Protein AF-A0A699XFN2-F1 (afdb_monomer_lite)

Foldseek 3Di:
DEDDVVVLVVVCVVQVHDDDDSQVSQPDPSSQVSVLVVQQVVCVVVPQDDPSRDPGDHYDNDDDDVVVVVVVVVVVPPPDDD

Radius of gyration: 15.41 Å; chains: 1; bounding box: 31×30×44 Å

Sequence (82 aa):
IVPAEPALKKLAAETGVKGDHLEELVHNKQINSAVLKQLQSAGQKGGLAGFEMIEGVVLADEEWTPQNVSLIRSVHVEGTVS

Organism: Tanacetum cinerariifolium (NCBI:txid118510)

Secondary structure (DSSP, 8-state):
----HHHHHHHHHHHT---SSHHHHHT-HHHHHHHHHHHHHHHHHTT--GGGS-------SS---HHHHHHHHHTTTSSS--

Structure (mmCIF, N/CA/C/O backbone):
data_AF-A0A699XFN2-F1
#
_entry.id   AF-A0A699XFN2-F1
#
loop_
_atom_site.group_PDB
_atom_site.id
_atom_site.type_symbol
_atom_site.label_atom_id
_atom_site.label_alt_id
_atom_site.label_comp_id
_atom_site.label_asym_id
_atom_site.label_entity_id
_atom_site.label_seq_id
_atom_site.pdbx_PDB_ins_code
_atom_site.Cartn_x
_atom_site.Cartn_y
_atom_site.Cartn_z
_atom_site.occupancy
_atom_site.B_iso_or_equiv
_atom_site.auth_seq_id
_atom_site.auth_comp_id
_atom_site.auth_asym_id
_atom_site.auth_atom_id
_atom_site.pdbx_PDB_model_num
ATOM 1 N N . ILE A 1 1 ? 3.130 0.939 -5.622 1.00 85.88 1 ILE A N 1
ATOM 2 C CA . ILE A 1 1 ? 4.002 1.655 -4.655 1.00 85.88 1 ILE A CA 1
ATOM 3 C C . ILE A 1 1 ? 5.248 0.825 -4.404 1.00 85.88 1 ILE A C 1
ATOM 5 O O . ILE A 1 1 ? 5.122 -0.393 -4.386 1.00 85.88 1 ILE A O 1
ATOM 9 N N . VAL A 1 2 ? 6.405 1.455 -4.198 1.00 91.25 2 VAL A N 1
ATOM 10 C CA . VAL A 1 2 ? 7.612 0.749 -3.741 1.00 91.25 2 VAL A CA 1
ATOM 11 C C . VAL A 1 2 ? 7.652 0.810 -2.221 1.00 91.25 2 VAL A C 1
ATOM 13 O O . VAL A 1 2 ? 7.738 1.910 -1.669 1.00 91.25 2 VAL A O 1
ATOM 16 N N . PRO A 1 3 ? 7.500 -0.319 -1.515 1.00 89.94 3 PRO A N 1
ATOM 17 C CA . PRO A 1 3 ? 7.570 -0.318 -0.066 1.00 89.94 3 PRO A CA 1
ATOM 18 C C . PRO A 1 3 ? 9.027 -0.254 0.403 1.00 89.94 3 PRO A C 1
ATOM 20 O O . PRO A 1 3 ? 9.926 -0.813 -0.218 1.00 89.94 3 PRO A O 1
ATOM 23 N N . ALA A 1 4 ? 9.259 0.374 1.558 1.00 91.81 4 ALA A N 1
ATOM 24 C CA . ALA A 1 4 ? 10.549 0.276 2.228 1.00 91.81 4 ALA A CA 1
ATOM 25 C C . ALA A 1 4 ? 10.793 -1.181 2.655 1.00 91.81 4 ALA A C 1
ATOM 27 O O . ALA A 1 4 ? 10.060 -1.720 3.492 1.00 91.81 4 ALA A O 1
ATOM 28 N N . GLU A 1 5 ? 11.834 -1.805 2.106 1.00 90.50 5 GLU A N 1
ATOM 29 C CA . GLU A 1 5 ? 12.138 -3.226 2.311 1.00 90.50 5 GLU A CA 1
ATOM 30 C C . GLU A 1 5 ? 12.184 -3.652 3.795 1.00 90.50 5 GLU A C 1
ATOM 32 O O . GLU A 1 5 ? 11.560 -4.663 4.131 1.00 90.50 5 GLU A O 1
ATOM 37 N N . PRO A 1 6 ? 12.799 -2.892 4.731 1.00 92.06 6 PRO A N 1
ATOM 38 C CA . PRO A 1 6 ? 12.819 -3.287 6.141 1.00 92.06 6 PRO A CA 1
ATOM 39 C C . PRO A 1 6 ? 11.422 -3.361 6.771 1.00 92.06 6 PRO A C 1
ATOM 41 O O . PRO A 1 6 ? 11.140 -4.250 7.575 1.00 92.06 6 PRO A O 1
ATOM 44 N N . ALA A 1 7 ? 10.531 -2.437 6.400 1.00 92.06 7 ALA A N 1
ATOM 45 C CA . ALA A 1 7 ? 9.162 -2.417 6.903 1.00 92.06 7 ALA A CA 1
ATOM 46 C C . ALA A 1 7 ? 8.349 -3.587 6.333 1.00 92.06 7 ALA A C 1
ATOM 48 O O . ALA A 1 7 ? 7.581 -4.216 7.064 1.00 92.06 7 ALA A O 1
ATOM 49 N N . LEU A 1 8 ? 8.562 -3.917 5.055 1.00 93.31 8 LEU A N 1
ATOM 50 C CA . LEU A 1 8 ? 7.882 -5.034 4.407 1.00 93.31 8 LEU A CA 1
ATOM 51 C C . LEU A 1 8 ? 8.306 -6.382 5.002 1.00 93.31 8 LEU A C 1
ATOM 53 O O . LEU A 1 8 ? 7.449 -7.210 5.304 1.00 93.31 8 LEU A O 1
ATOM 57 N N . LYS A 1 9 ? 9.607 -6.577 5.249 1.00 93.50 9 LYS A N 1
ATOM 58 C CA . LYS A 1 9 ? 10.142 -7.778 5.913 1.00 93.50 9 LYS A CA 1
ATOM 59 C C . LYS A 1 9 ? 9.567 -7.967 7.310 1.00 93.50 9 LYS A C 1
ATOM 61 O O . LYS A 1 9 ? 9.166 -9.069 7.677 1.00 93.50 9 LYS A O 1
ATOM 66 N N . LYS A 1 10 ? 9.476 -6.882 8.083 1.00 93.25 10 LYS A N 1
ATOM 67 C CA . LYS A 1 10 ? 8.853 -6.922 9.408 1.00 93.25 10 LYS A CA 1
ATOM 68 C C . LYS A 1 10 ? 7.384 -7.347 9.320 1.00 93.25 10 LYS A C 1
ATOM 70 O O . LYS A 1 10 ? 6.966 -8.233 10.059 1.00 93.25 10 LYS A O 1
ATOM 75 N N . LEU A 1 11 ? 6.625 -6.767 8.390 1.00 94.19 11 LEU A N 1
ATOM 76 C CA . LEU A 1 11 ? 5.227 -7.136 8.170 1.00 94.19 11 LEU A CA 1
ATOM 77 C C . LEU A 1 11 ? 5.078 -8.603 7.734 1.00 94.19 11 LEU A C 1
ATOM 79 O O . LEU A 1 11 ? 4.151 -9.287 8.170 1.00 94.19 11 LEU A O 1
ATOM 83 N N . ALA A 1 12 ? 5.996 -9.106 6.908 1.00 93.69 12 ALA A N 1
ATOM 84 C CA . ALA A 1 12 ? 6.021 -10.508 6.504 1.00 93.69 12 ALA A CA 1
ATOM 85 C C . ALA A 1 12 ? 6.232 -11.446 7.698 1.00 93.69 12 ALA A C 1
ATOM 87 O O . ALA A 1 12 ? 5.459 -12.387 7.882 1.00 93.69 12 ALA A O 1
ATOM 88 N N . ALA A 1 13 ? 7.187 -11.126 8.574 1.00 93.12 13 ALA A N 1
ATOM 89 C CA . ALA A 1 13 ? 7.416 -11.878 9.803 1.00 93.12 13 ALA A CA 1
ATOM 90 C C . ALA A 1 13 ? 6.184 -11.874 10.729 1.00 93.12 13 ALA A C 1
ATOM 92 O O . ALA A 1 13 ? 5.795 -12.920 11.244 1.00 93.12 13 ALA A O 1
ATOM 93 N N . GLU A 1 14 ? 5.528 -10.721 10.896 1.00 93.50 14 GLU A N 1
ATOM 94 C CA . GLU A 1 14 ? 4.310 -10.577 11.713 1.00 93.50 14 GLU A CA 1
ATOM 95 C C . GLU A 1 14 ? 3.107 -11.348 11.146 1.00 93.50 14 GLU A C 1
ATOM 97 O O . GLU A 1 14 ? 2.236 -11.787 11.897 1.00 93.50 14 GLU A O 1
ATOM 102 N N . THR A 1 15 ? 3.052 -11.527 9.825 1.00 91.88 15 THR A N 1
ATOM 103 C CA . THR A 1 15 ? 1.968 -12.243 9.132 1.00 91.88 15 THR A CA 1
ATOM 104 C C . THR A 1 15 ? 2.273 -13.721 8.873 1.00 91.88 15 THR A C 1
ATOM 106 O O . THR A 1 15 ? 1.399 -14.445 8.394 1.00 91.88 15 THR A O 1
ATOM 109 N N . GLY A 1 16 ? 3.478 -14.188 9.222 1.00 92.56 16 GLY A N 1
ATOM 110 C CA . GLY A 1 16 ? 3.926 -15.568 9.013 1.00 92.56 16 GLY A CA 1
ATOM 111 C C . GLY A 1 16 ? 4.289 -15.899 7.561 1.00 92.56 16 GLY A C 1
ATOM 112 O O . GLY A 1 16 ? 4.413 -17.075 7.212 1.00 92.56 16 GLY A O 1
ATOM 113 N N . VAL A 1 17 ? 4.455 -14.884 6.712 1.00 92.81 17 VAL A N 1
ATOM 114 C CA . VAL A 1 17 ? 4.879 -15.043 5.319 1.00 92.81 17 VAL A CA 1
ATOM 115 C C . VAL A 1 17 ? 6.396 -15.203 5.269 1.00 92.81 17 VAL A C 1
ATOM 117 O O . VAL A 1 17 ? 7.135 -14.414 5.853 1.00 92.81 17 VAL A O 1
ATOM 120 N N . LYS A 1 18 ? 6.863 -16.223 4.546 1.00 87.00 18 LYS A N 1
ATOM 121 C CA . LYS A 1 18 ? 8.287 -16.427 4.254 1.00 87.00 18 LYS A CA 1
ATOM 122 C C . LYS A 1 18 ? 8.685 -15.646 3.000 1.00 87.00 18 LYS A C 1
ATOM 124 O O . LYS A 1 18 ? 7.907 -15.602 2.050 1.00 87.00 18 LYS A O 1
ATOM 129 N N . GLY A 1 19 ? 9.888 -15.086 3.010 1.00 81.81 19 GLY A N 1
ATOM 130 C CA . GLY A 1 19 ? 10.495 -14.385 1.881 1.00 81.81 19 GLY A CA 1
ATOM 131 C C . GLY A 1 19 ? 11.625 -13.485 2.370 1.00 81.81 19 GLY A C 1
ATOM 132 O O . GLY A 1 19 ? 11.459 -12.771 3.362 1.00 81.81 19 GLY A O 1
ATOM 133 N N . ASP A 1 20 ? 12.767 -13.543 1.692 1.00 81.06 20 ASP A N 1
ATOM 134 C CA . ASP A 1 20 ? 13.988 -12.825 2.087 1.00 81.06 20 ASP A CA 1
ATOM 135 C C . ASP A 1 20 ? 14.249 -11.579 1.2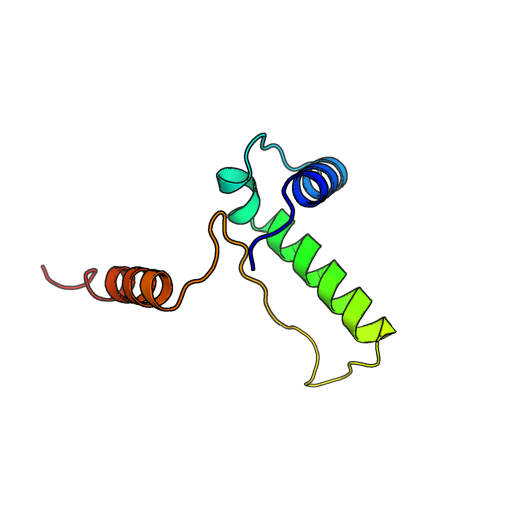36 1.00 81.06 20 ASP A C 1
ATOM 137 O O . ASP A 1 20 ? 15.023 -10.704 1.637 1.00 81.06 20 ASP A O 1
ATOM 141 N N . HIS A 1 21 ? 13.575 -11.462 0.092 1.00 86.94 21 HIS A N 1
ATOM 142 C CA . HIS A 1 21 ? 13.790 -10.404 -0.889 1.00 86.94 21 HIS A CA 1
ATOM 143 C C . HIS A 1 21 ? 12.513 -9.612 -1.165 1.00 86.94 21 HIS A C 1
ATOM 145 O O . HIS A 1 21 ? 11.396 -10.120 -1.039 1.00 86.94 21 HIS A O 1
ATOM 151 N N . LEU A 1 22 ? 12.690 -8.341 -1.534 1.00 86.25 22 LEU A N 1
ATOM 152 C CA . LEU A 1 22 ? 11.594 -7.426 -1.843 1.00 86.25 22 LEU A CA 1
ATOM 153 C C . LEU A 1 22 ? 10.710 -7.988 -2.963 1.00 86.25 22 LEU A C 1
ATOM 155 O O . LEU A 1 22 ? 9.500 -8.083 -2.780 1.00 86.25 22 LEU A O 1
ATOM 159 N N . GLU A 1 23 ? 11.333 -8.432 -4.055 1.00 87.31 23 GLU A N 1
ATOM 160 C CA . GLU A 1 23 ? 10.699 -9.011 -5.250 1.00 87.31 23 GLU A CA 1
ATOM 161 C C . GLU A 1 23 ? 9.724 -10.153 -4.916 1.00 87.31 23 GLU A C 1
ATOM 163 O O . GLU A 1 23 ? 8.621 -10.230 -5.454 1.00 87.31 23 GLU A O 1
ATOM 168 N N . GLU A 1 24 ? 10.072 -11.014 -3.961 1.00 88.19 24 GLU A N 1
ATOM 169 C CA . GLU A 1 24 ? 9.204 -12.118 -3.539 1.00 88.19 24 GLU A CA 1
ATOM 170 C C . GLU A 1 24 ? 8.010 -11.625 -2.712 1.00 88.19 24 GLU A C 1
ATOM 172 O O . GLU A 1 24 ? 6.869 -12.073 -2.879 1.00 88.19 24 GLU A O 1
ATOM 177 N N . LEU A 1 25 ? 8.263 -10.684 -1.800 1.00 92.25 25 LEU A N 1
ATOM 178 C CA . LEU A 1 25 ? 7.267 -10.200 -0.849 1.00 92.25 25 LEU A CA 1
ATOM 179 C C . LEU A 1 25 ? 6.228 -9.284 -1.508 1.00 92.25 25 LEU A C 1
ATOM 181 O O . LEU A 1 25 ? 5.055 -9.326 -1.124 1.00 92.25 25 LEU A O 1
ATOM 185 N N . VAL A 1 26 ? 6.614 -8.485 -2.509 1.00 92.88 26 VAL A N 1
ATOM 186 C CA . VAL A 1 26 ? 5.704 -7.542 -3.189 1.00 92.88 26 VAL A CA 1
ATOM 187 C C . VAL A 1 26 ? 4.614 -8.240 -4.004 1.00 92.88 26 VAL A C 1
ATOM 189 O O . VAL A 1 26 ? 3.527 -7.686 -4.167 1.00 92.88 26 VAL A O 1
ATOM 192 N N . HIS A 1 27 ? 4.836 -9.480 -4.441 1.00 90.12 27 HIS A N 1
ATOM 193 C CA . HIS A 1 27 ? 3.836 -10.271 -5.167 1.00 90.12 27 HIS A CA 1
ATOM 194 C C . HIS A 1 27 ? 2.982 -11.167 -4.256 1.00 90.12 27 HIS A C 1
ATOM 196 O O . HIS A 1 27 ? 2.014 -11.789 -4.708 1.00 90.12 27 HIS A O 1
ATOM 202 N N . ASN A 1 28 ? 3.282 -11.225 -2.954 1.00 93.44 28 ASN A N 1
ATOM 203 C CA . ASN A 1 28 ? 2.536 -12.057 -2.022 1.00 93.44 28 ASN A CA 1
ATOM 204 C C . ASN A 1 28 ? 1.172 -11.430 -1.673 1.00 93.44 28 ASN A C 1
ATOM 206 O O . ASN A 1 28 ? 1.084 -10.318 -1.148 1.00 93.44 28 ASN A O 1
ATOM 210 N N . LYS A 1 29 ? 0.079 -12.166 -1.913 1.00 92.12 29 LYS A N 1
ATOM 211 C CA . LYS A 1 29 ? -1.291 -11.675 -1.675 1.00 92.12 29 LYS A CA 1
ATOM 212 C C . LYS A 1 29 ? -1.559 -11.313 -0.212 1.00 92.12 29 LYS A C 1
ATOM 214 O O . LYS A 1 29 ? -2.215 -10.310 0.044 1.00 92.12 29 LYS A O 1
ATOM 219 N N . GLN A 1 30 ? -1.042 -12.093 0.738 1.00 93.94 30 GLN A N 1
ATOM 220 C CA . GLN A 1 30 ? -1.232 -11.841 2.168 1.00 93.94 30 GLN A CA 1
ATOM 221 C C . GLN A 1 30 ? -0.523 -10.552 2.597 1.00 93.94 30 GLN A C 1
ATOM 223 O O . GLN A 1 30 ? -1.098 -9.755 3.338 1.00 93.94 30 GLN A O 1
ATOM 228 N N . ILE A 1 31 ? 0.676 -10.305 2.062 1.00 95.00 31 ILE A N 1
ATOM 229 C CA . ILE A 1 31 ? 1.407 -9.047 2.256 1.00 95.00 31 ILE A CA 1
ATOM 230 C C . ILE A 1 31 ? 0.640 -7.868 1.658 1.00 95.00 31 ILE A C 1
ATOM 232 O O . ILE A 1 31 ? 0.420 -6.875 2.348 1.00 95.00 31 ILE A O 1
ATOM 236 N N . ASN A 1 32 ? 0.166 -7.985 0.414 1.00 94.44 32 ASN A N 1
ATOM 237 C CA . ASN A 1 32 ? -0.620 -6.931 -0.236 1.00 94.44 32 ASN A CA 1
ATOM 238 C C . ASN A 1 32 ? -1.887 -6.594 0.572 1.00 94.44 32 ASN A C 1
ATOM 240 O O . ASN A 1 32 ? -2.166 -5.421 0.817 1.00 94.44 32 ASN A O 1
ATOM 244 N N . SER A 1 33 ? -2.616 -7.602 1.066 1.00 95.25 33 SER A N 1
ATOM 245 C CA . SER A 1 33 ? -3.780 -7.392 1.940 1.00 95.25 33 SER A CA 1
ATOM 246 C C . SER A 1 33 ? -3.412 -6.740 3.275 1.00 95.25 33 SER A C 1
ATOM 248 O O . SER A 1 33 ? -4.142 -5.873 3.760 1.00 95.25 33 SER A O 1
ATOM 250 N N . ALA A 1 34 ? -2.285 -7.124 3.877 1.00 95.75 34 ALA A N 1
ATOM 251 C CA . ALA A 1 34 ? -1.821 -6.535 5.128 1.00 95.75 34 ALA A CA 1
ATOM 252 C C . ALA A 1 34 ? -1.432 -5.058 4.952 1.00 95.75 34 ALA A C 1
ATOM 254 O O . ALA A 1 34 ? -1.823 -4.221 5.770 1.00 95.75 34 ALA A O 1
ATOM 255 N N . VAL A 1 35 ? -0.742 -4.715 3.859 1.00 95.94 35 VAL A N 1
ATOM 256 C CA . VAL A 1 35 ? -0.416 -3.322 3.520 1.00 95.94 35 VAL A CA 1
ATOM 257 C C . VAL A 1 35 ? -1.682 -2.518 3.232 1.00 95.94 35 VAL A C 1
ATOM 259 O O . VAL A 1 35 ? -1.833 -1.424 3.775 1.00 95.94 35 VAL A O 1
ATOM 262 N N . LEU A 1 36 ? -2.626 -3.063 2.458 1.00 96.00 36 LEU A N 1
ATOM 263 C CA . LEU A 1 36 ? -3.911 -2.406 2.201 1.00 96.00 36 LEU A CA 1
ATOM 264 C C . LEU A 1 36 ? -4.630 -2.064 3.509 1.00 96.00 36 LEU A C 1
ATOM 266 O O . LEU A 1 36 ? -5.074 -0.934 3.693 1.00 96.00 36 LEU A O 1
ATOM 270 N N . LYS A 1 37 ? -4.665 -2.998 4.463 1.00 95.62 37 LYS A N 1
ATOM 271 C CA . LYS A 1 37 ? -5.274 -2.769 5.778 1.00 95.62 37 LYS A CA 1
ATOM 272 C C . LYS A 1 37 ? -4.566 -1.668 6.575 1.00 95.62 37 LYS A C 1
ATOM 274 O O . LYS A 1 37 ? -5.235 -0.888 7.258 1.00 95.62 37 LYS A O 1
ATOM 279 N N . GLN A 1 38 ? -3.236 -1.579 6.505 1.00 95.06 38 GLN A N 1
ATOM 280 C CA . GLN A 1 38 ? -2.486 -0.488 7.142 1.00 95.06 38 GLN A CA 1
ATOM 281 C C . GLN A 1 38 ? -2.802 0.866 6.499 1.00 95.06 38 GLN A C 1
ATOM 283 O O . GLN A 1 38 ? -3.048 1.831 7.223 1.00 95.06 38 GLN A O 1
ATOM 288 N N . LEU A 1 39 ? -2.865 0.924 5.166 1.00 95.38 39 LEU A N 1
ATOM 289 C CA . LEU A 1 39 ? -3.247 2.125 4.421 1.00 95.38 39 LEU A CA 1
ATOM 290 C C . LEU A 1 39 ? -4.675 2.565 4.754 1.00 95.38 39 LEU A C 1
ATOM 292 O O . LEU A 1 39 ? -4.904 3.739 5.028 1.00 95.38 39 LEU A O 1
ATOM 29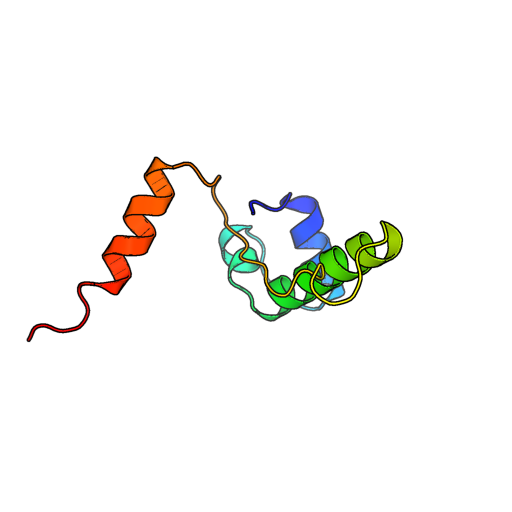6 N N . GLN A 1 40 ? -5.616 1.624 4.818 1.00 96.50 40 GLN A N 1
ATOM 297 C CA . GLN A 1 40 ? -6.992 1.898 5.229 1.00 96.50 40 GLN A CA 1
ATOM 298 C C . GLN A 1 40 ? -7.060 2.419 6.667 1.00 96.50 40 GLN A C 1
ATOM 300 O O . GLN A 1 40 ? -7.705 3.430 6.931 1.00 96.50 40 GLN A O 1
ATOM 305 N N . SER A 1 41 ? -6.334 1.784 7.590 1.00 96.06 41 SER A N 1
ATOM 306 C CA . SER A 1 41 ? -6.280 2.206 8.997 1.00 96.06 41 SER A CA 1
ATOM 307 C C . SER A 1 41 ? -5.679 3.605 9.156 1.00 96.06 41 SER A C 1
ATOM 309 O O . SER A 1 41 ? -6.141 4.390 9.983 1.00 96.06 41 SER A O 1
ATOM 311 N N . ALA A 1 42 ? -4.641 3.927 8.380 1.00 95.75 42 ALA A N 1
ATOM 312 C CA . ALA A 1 42 ? -4.038 5.255 8.350 1.00 95.75 42 ALA A CA 1
ATOM 313 C C . ALA A 1 42 ? -4.992 6.289 7.735 1.00 95.75 42 ALA A C 1
ATOM 315 O O . ALA A 1 42 ? -5.174 7.359 8.309 1.00 95.75 42 ALA A O 1
ATOM 316 N N . GLY A 1 43 ? -5.652 5.942 6.627 1.00 95.25 43 GLY A N 1
ATOM 317 C CA . GLY A 1 43 ? -6.652 6.776 5.967 1.00 95.25 43 GLY A CA 1
ATOM 318 C C . GLY A 1 43 ? -7.818 7.129 6.886 1.00 95.25 43 GLY A C 1
ATOM 319 O O . GLY A 1 43 ? -8.128 8.303 7.043 1.00 95.25 43 GLY A O 1
ATOM 320 N N . GLN A 1 44 ? -8.390 6.144 7.581 1.00 96.44 44 GLN A N 1
ATOM 321 C CA . GLN A 1 44 ? -9.457 6.362 8.564 1.00 96.44 44 GLN A CA 1
ATOM 322 C C . GLN A 1 44 ? -9.016 7.293 9.701 1.00 96.44 44 GLN A C 1
ATOM 324 O O . GLN A 1 44 ? -9.741 8.216 10.060 1.00 96.44 44 GLN A O 1
ATOM 329 N N . LYS A 1 45 ? -7.802 7.102 10.244 1.00 96.69 45 LYS A N 1
ATOM 330 C CA . LYS A 1 45 ? -7.226 8.012 11.255 1.00 96.69 45 LYS A CA 1
ATOM 331 C C . LYS A 1 45 ? -6.997 9.425 10.713 1.00 96.69 45 LYS A C 1
ATOM 333 O O . LYS A 1 45 ? -7.065 10.379 11.480 1.00 96.69 45 LYS A O 1
ATOM 338 N N . GLY A 1 46 ? -6.716 9.545 9.417 1.00 95.75 46 GLY A N 1
ATOM 339 C CA . GLY A 1 46 ? -6.587 10.808 8.692 1.00 95.75 46 GLY A CA 1
ATOM 340 C C . GLY A 1 46 ? -7.917 11.423 8.245 1.00 95.75 46 GLY A C 1
ATOM 341 O O . GLY A 1 46 ? -7.896 12.495 7.652 1.00 95.75 46 GLY A O 1
ATOM 342 N N . GLY A 1 47 ? -9.055 10.778 8.527 1.00 95.81 47 GLY A N 1
ATOM 343 C CA . GLY A 1 47 ? -10.391 11.280 8.205 1.00 95.81 47 GLY A CA 1
ATOM 344 C C . GLY A 1 47 ? -10.989 10.787 6.884 1.00 95.81 47 GLY A C 1
ATOM 345 O O . GLY A 1 47 ? -12.094 11.210 6.562 1.00 95.81 47 GLY A O 1
ATOM 346 N N . LEU A 1 48 ? -10.322 9.890 6.145 1.00 95.19 48 LEU A N 1
ATOM 347 C CA . LEU A 1 48 ? -10.907 9.281 4.943 1.00 95.19 48 LEU A CA 1
ATOM 348 C C . LEU A 1 4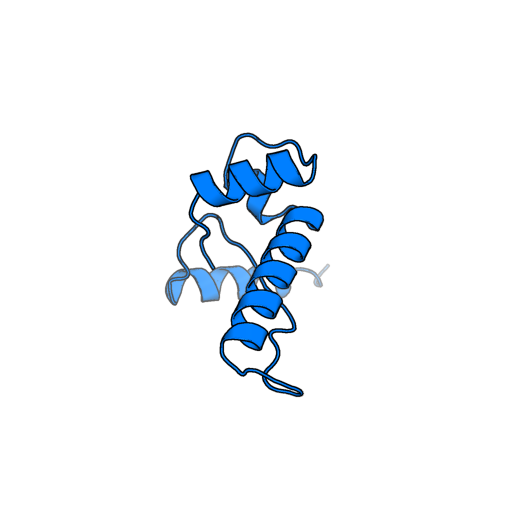8 ? -12.096 8.395 5.326 1.00 95.19 48 LEU A C 1
ATOM 350 O O . LEU A 1 48 ? -11.979 7.540 6.213 1.00 95.19 48 LEU A O 1
ATOM 354 N N . ALA A 1 49 ? -13.220 8.559 4.629 1.00 93.12 49 ALA A N 1
ATOM 355 C CA . ALA A 1 49 ? -14.423 7.769 4.866 1.00 93.12 49 ALA A CA 1
ATOM 356 C C . ALA A 1 49 ? -15.198 7.474 3.573 1.00 93.12 49 ALA A C 1
ATOM 358 O O . ALA A 1 49 ? -15.080 8.164 2.562 1.00 93.12 49 ALA A O 1
ATOM 359 N N . GLY A 1 50 ? -16.034 6.433 3.614 1.00 91.12 50 GLY A N 1
ATOM 360 C CA . GLY A 1 50 ? -16.909 6.072 2.500 1.00 91.12 50 GLY A CA 1
ATOM 361 C C . GLY A 1 50 ? -16.133 5.809 1.208 1.00 91.12 50 GLY A C 1
ATOM 362 O O . GLY A 1 50 ? -15.285 4.923 1.161 1.00 91.12 50 GLY A O 1
ATOM 363 N N . PHE A 1 51 ? -16.436 6.583 0.165 1.00 89.44 51 PHE A N 1
ATOM 364 C CA . PHE A 1 51 ? -15.861 6.419 -1.175 1.00 89.44 51 PHE A CA 1
ATOM 365 C C . PHE A 1 51 ? -14.391 6.851 -1.282 1.00 89.44 51 PHE A C 1
ATOM 367 O O . PHE A 1 51 ? -13.745 6.552 -2.281 1.00 89.44 51 PHE A O 1
ATOM 374 N N . GLU A 1 52 ? -13.855 7.550 -0.280 1.00 91.44 52 GLU A N 1
ATOM 375 C CA . GLU A 1 52 ? -12.445 7.957 -0.245 1.00 91.44 52 GLU A CA 1
ATOM 376 C C . GLU A 1 52 ? -11.526 6.824 0.227 1.00 91.44 52 GLU A C 1
ATOM 378 O O . GLU A 1 52 ? -10.300 6.967 0.233 1.00 91.44 52 GLU A O 1
ATOM 383 N N . MET A 1 53 ? -12.101 5.702 0.671 1.00 94.81 53 MET A N 1
ATOM 384 C CA . MET A 1 53 ? -11.310 4.606 1.194 1.00 94.81 53 MET A CA 1
ATOM 385 C C . MET A 1 53 ? -10.491 3.927 0.096 1.00 94.81 53 MET A C 1
ATOM 387 O O . MET A 1 53 ? -10.950 3.677 -1.013 1.00 94.81 53 MET A O 1
ATOM 391 N N . ILE A 1 54 ? -9.243 3.614 0.435 1.00 93.62 54 ILE A N 1
ATOM 392 C CA . ILE A 1 54 ? -8.323 2.894 -0.438 1.00 93.62 54 ILE A CA 1
ATOM 393 C C . ILE A 1 54 ? -8.829 1.456 -0.588 1.00 93.62 54 ILE A C 1
ATOM 395 O O . ILE A 1 54 ? -8.799 0.685 0.370 1.00 93.62 54 ILE A O 1
ATOM 399 N N . GLU A 1 55 ? -9.258 1.100 -1.798 1.00 93.38 55 GLU A N 1
ATOM 400 C CA . GLU A 1 55 ? -9.810 -0.226 -2.128 1.00 93.38 55 GLU A CA 1
ATOM 401 C C . GLU A 1 55 ? -8.759 -1.210 -2.663 1.00 93.38 55 GLU A C 1
ATOM 403 O O . GLU A 1 55 ? -8.996 -2.415 -2.730 1.00 93.38 55 GLU A O 1
ATOM 408 N N . GLY A 1 56 ? -7.576 -0.724 -3.042 1.00 92.06 56 GLY A N 1
ATOM 409 C CA . GLY A 1 56 ? -6.546 -1.567 -3.630 1.00 92.06 56 GLY A CA 1
ATOM 410 C C . GLY A 1 56 ? -5.146 -0.997 -3.489 1.00 92.06 56 GLY A C 1
ATOM 411 O O . GLY A 1 56 ? -4.938 0.214 -3.445 1.00 92.06 56 GLY A O 1
ATOM 412 N N . VAL A 1 57 ? -4.174 -1.903 -3.434 1.00 92.69 57 VAL A N 1
ATOM 413 C CA . VAL A 1 57 ? -2.750 -1.584 -3.475 1.00 92.69 57 VAL A CA 1
ATOM 414 C C . VAL A 1 57 ? -2.040 -2.612 -4.345 1.00 92.69 57 VAL A C 1
ATOM 416 O O . VAL A 1 57 ? -2.359 -3.798 -4.301 1.00 92.69 57 VAL A O 1
ATOM 419 N N . VAL A 1 58 ? -1.079 -2.139 -5.134 1.00 90.88 58 VAL A N 1
ATOM 420 C CA . VAL A 1 58 ? -0.119 -2.978 -5.852 1.00 90.88 58 VAL A CA 1
ATOM 421 C C . VAL A 1 58 ? 1.267 -2.561 -5.387 1.00 90.88 58 VAL A C 1
ATOM 423 O O . VAL A 1 58 ? 1.646 -1.387 -5.505 1.00 90.88 58 VAL A O 1
ATOM 426 N N . LEU A 1 59 ? 1.995 -3.507 -4.805 1.00 91.75 59 LEU A N 1
ATOM 427 C CA . LEU A 1 59 ? 3.392 -3.327 -4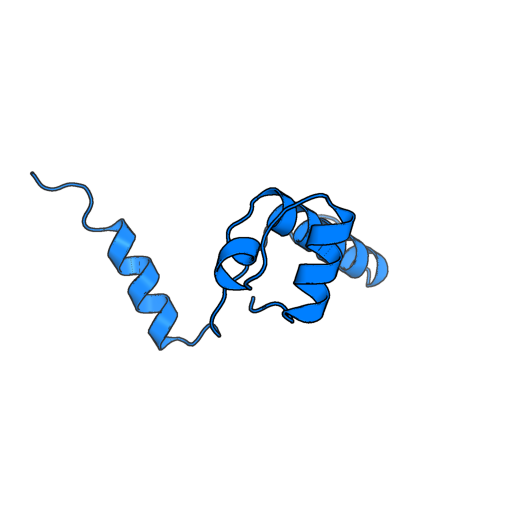.432 1.00 91.75 59 LEU A CA 1
ATOM 428 C C . LEU A 1 59 ? 4.290 -3.657 -5.627 1.00 91.75 59 LEU A C 1
ATOM 430 O O . LEU A 1 59 ? 3.957 -4.526 -6.429 1.00 91.75 59 LEU A O 1
ATOM 434 N N . ALA A 1 60 ? 5.404 -2.946 -5.743 1.00 89.12 60 ALA A N 1
ATOM 435 C CA . ALA A 1 60 ? 6.420 -3.187 -6.756 1.00 89.12 60 ALA A CA 1
ATOM 436 C C . ALA A 1 60 ? 7.808 -3.144 -6.119 1.00 89.12 60 ALA A C 1
ATOM 438 O O . ALA A 1 60 ? 8.028 -2.432 -5.137 1.00 89.12 60 ALA A O 1
ATOM 439 N N . ASP A 1 61 ? 8.705 -3.927 -6.686 1.00 85.88 61 ASP A N 1
ATOM 440 C CA . ASP A 1 61 ? 10.132 -4.001 -6.397 1.00 85.88 61 ASP A CA 1
ATOM 441 C C . ASP A 1 61 ? 10.908 -2.808 -6.977 1.00 85.88 61 ASP A C 1
ATOM 443 O O . ASP A 1 61 ? 11.912 -2.396 -6.403 1.00 85.88 61 ASP A O 1
ATOM 447 N N . GLU A 1 62 ? 10.384 -2.180 -8.033 1.00 83.25 62 GLU A N 1
ATOM 448 C CA . GLU A 1 62 ? 10.979 -1.004 -8.672 1.00 83.25 62 GLU A CA 1
ATOM 449 C C . GLU A 1 62 ? 10.063 0.227 -8.673 1.00 83.25 62 GLU A C 1
ATOM 451 O O . GLU A 1 62 ? 8.827 0.141 -8.642 1.00 83.25 62 GLU A O 1
ATOM 456 N N . GLU A 1 63 ? 10.685 1.411 -8.740 1.00 79.50 63 GLU A N 1
ATOM 457 C CA . GLU A 1 63 ? 9.969 2.683 -8.794 1.00 79.50 63 GLU A CA 1
ATOM 458 C C . GLU A 1 63 ? 9.138 2.822 -10.070 1.00 79.50 63 GLU A C 1
ATOM 460 O O . GLU A 1 63 ? 9.569 2.527 -11.184 1.00 79.50 63 GLU A O 1
ATOM 465 N N . TRP A 1 64 ? 7.909 3.309 -9.895 1.00 71.94 64 TRP A N 1
ATOM 466 C CA . TRP A 1 64 ? 6.984 3.538 -10.992 1.00 71.94 64 TRP A CA 1
ATOM 467 C C . TRP A 1 64 ? 7.404 4.789 -11.761 1.00 71.94 64 TRP A C 1
ATOM 469 O O . TRP A 1 64 ? 6.997 5.903 -11.435 1.00 71.94 64 TRP A O 1
ATOM 479 N N . THR A 1 65 ? 8.196 4.597 -12.810 1.00 77.44 65 THR A N 1
ATOM 480 C CA . THR A 1 65 ? 8.468 5.637 -13.806 1.00 77.44 65 THR A CA 1
ATOM 481 C C . THR A 1 65 ? 7.429 5.557 -14.932 1.00 77.44 65 THR A C 1
ATOM 483 O O . THR A 1 65 ? 6.996 4.454 -15.280 1.00 77.44 65 THR A O 1
ATOM 486 N N . PRO A 1 66 ? 7.013 6.680 -15.553 1.00 72.25 66 PRO A N 1
ATOM 487 C CA . PRO A 1 66 ? 6.109 6.656 -16.711 1.00 72.25 66 PRO A CA 1
ATOM 488 C C . PRO A 1 66 ? 6.546 5.679 -17.819 1.00 72.25 66 PRO A C 1
ATOM 490 O O . PRO A 1 66 ? 5.714 5.092 -18.509 1.00 72.25 66 PRO A O 1
ATOM 493 N N . GLN A 1 67 ? 7.855 5.480 -17.959 1.00 62.69 67 GLN A N 1
ATOM 494 C CA . GLN A 1 67 ? 8.498 4.578 -18.902 1.00 62.69 67 GLN A CA 1
ATOM 495 C C . GLN A 1 67 ? 8.236 3.098 -18.564 1.00 62.69 67 GLN A C 1
ATOM 497 O O . GLN A 1 67 ? 7.866 2.339 -19.462 1.00 62.69 67 GLN A O 1
ATOM 502 N N . ASN A 1 68 ? 8.333 2.695 -17.289 1.00 62.34 68 ASN A N 1
ATOM 503 C CA . ASN A 1 68 ? 8.062 1.313 -16.861 1.00 62.34 68 ASN A CA 1
ATOM 504 C C . ASN A 1 68 ? 6.567 0.956 -16.980 1.00 62.34 68 ASN A C 1
ATOM 506 O O . ASN A 1 68 ? 6.227 -0.171 -17.343 1.00 62.34 68 ASN A O 1
ATOM 510 N N . VAL A 1 69 ? 5.659 1.919 -16.768 1.00 60.44 69 VAL A N 1
ATOM 511 C CA . VAL A 1 69 ? 4.198 1.695 -16.853 1.00 60.44 69 VAL A CA 1
ATOM 512 C C . VAL A 1 69 ? 3.721 1.312 -18.261 1.00 60.44 69 VAL A C 1
ATOM 514 O O . VAL A 1 69 ? 2.734 0.590 -18.414 1.00 60.44 69 VAL A O 1
ATOM 517 N N . SER A 1 70 ? 4.426 1.749 -19.306 1.00 56.94 70 SER A N 1
ATOM 518 C CA . SER A 1 70 ? 4.105 1.378 -20.691 1.00 56.94 70 SER A CA 1
ATOM 519 C C . SER A 1 70 ? 4.382 -0.108 -20.978 1.00 56.94 70 SER A C 1
ATOM 521 O O . SER A 1 70 ? 3.629 -0.758 -21.702 1.00 56.94 70 SER A O 1
ATOM 523 N N . LEU A 1 71 ? 5.422 -0.680 -20.361 1.00 54.09 71 LEU A N 1
ATOM 524 C CA . LEU A 1 71 ? 5.856 -2.059 -20.616 1.00 54.09 71 LEU A CA 1
ATOM 525 C C . LEU A 1 71 ? 4.920 -3.094 -19.976 1.00 54.09 71 LEU A C 1
ATOM 527 O O . LEU A 1 71 ? 4.546 -4.064 -20.633 1.00 54.09 71 LEU A O 1
ATOM 531 N N . ILE A 1 72 ? 4.447 -2.850 -18.749 1.00 55.72 72 ILE A N 1
ATOM 532 C CA . ILE A 1 72 ? 3.460 -3.723 -18.081 1.00 55.72 72 ILE A CA 1
ATOM 533 C C . ILE A 1 72 ? 2.113 -3.777 -18.8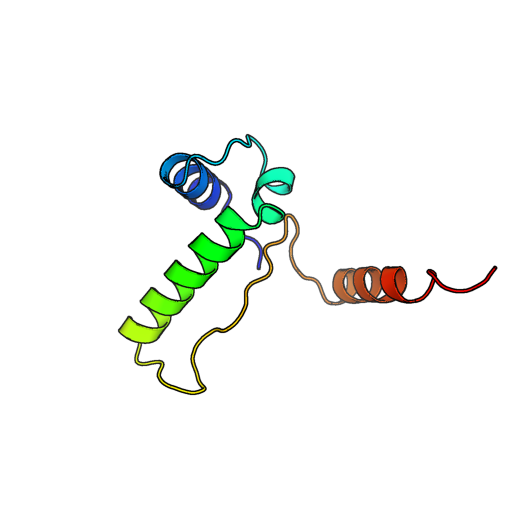17 1.00 55.72 72 ILE A C 1
ATOM 535 O O . ILE A 1 72 ? 1.410 -4.784 -18.734 1.00 55.72 72 ILE A O 1
ATOM 539 N N . ARG A 1 73 ? 1.745 -2.732 -19.573 1.00 49.22 73 ARG A N 1
ATOM 540 C CA . ARG A 1 73 ? 0.487 -2.710 -20.338 1.00 49.22 73 ARG A CA 1
ATOM 541 C C . ARG A 1 73 ? 0.557 -3.530 -21.631 1.00 49.22 73 ARG A C 1
ATOM 543 O O . ARG A 1 73 ? -0.471 -4.036 -22.074 1.00 49.22 73 ARG A O 1
ATOM 550 N N . SER A 1 74 ? 1.746 -3.696 -22.207 1.00 46.16 74 SER A N 1
ATOM 551 C CA . SER A 1 74 ? 1.939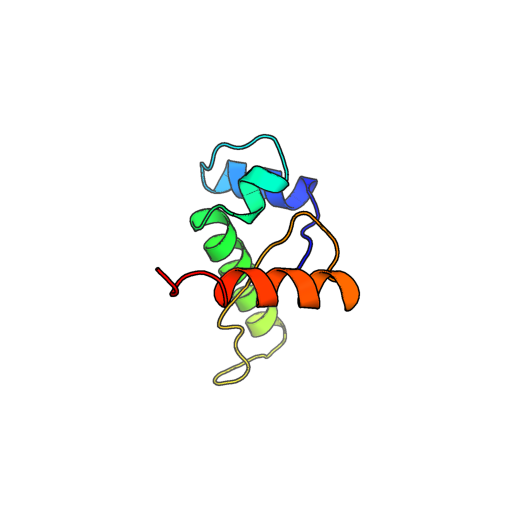 -4.433 -23.464 1.00 46.16 74 SER A CA 1
ATOM 552 C C . SER A 1 74 ? 1.941 -5.955 -23.274 1.00 46.16 74 SER A C 1
ATOM 554 O O . SER A 1 74 ? 1.512 -6.676 -24.169 1.00 46.16 74 SER A O 1
ATOM 556 N N . VAL A 1 75 ? 2.298 -6.458 -22.085 1.00 51.50 75 VAL A N 1
ATOM 557 C CA . VAL A 1 75 ? 2.304 -7.908 -21.789 1.00 51.50 75 VAL A CA 1
ATOM 558 C C . VAL A 1 75 ? 0.884 -8.506 -21.703 1.00 51.50 75 VAL A C 1
ATOM 560 O O . VAL A 1 75 ? 0.710 -9.710 -21.852 1.00 51.50 75 VAL A O 1
ATOM 563 N N . HIS A 1 76 ? -0.163 -7.688 -21.536 1.00 48.75 76 HIS A N 1
ATOM 564 C CA . HIS A 1 76 ? -1.557 -8.163 -21.529 1.00 48.75 76 HIS A CA 1
ATOM 565 C C . HIS A 1 76 ? -2.213 -8.219 -22.926 1.00 48.75 76 HIS A C 1
ATOM 567 O O . HIS A 1 76 ? -3.326 -8.725 -23.048 1.00 48.75 76 HIS A O 1
ATOM 573 N N . VAL A 1 77 ? -1.562 -7.720 -23.986 1.00 52.44 77 VAL A N 1
ATOM 574 C CA . VAL A 1 77 ? -2.162 -7.662 -25.339 1.00 52.44 77 VAL A CA 1
ATOM 575 C C . VAL A 1 77 ? -1.671 -8.786 -26.267 1.00 52.44 77 VAL A C 1
ATOM 577 O O . VAL A 1 77 ? -2.324 -9.078 -27.263 1.00 52.44 77 VAL A O 1
ATOM 580 N N . GLU A 1 78 ? -0.601 -9.508 -25.924 1.00 47.75 78 GLU A N 1
ATOM 581 C CA . GLU A 1 78 ? -0.024 -10.561 -26.786 1.00 47.75 78 GLU A CA 1
ATOM 582 C C . GLU A 1 78 ? -0.370 -11.998 -26.345 1.00 47.75 78 GLU A C 1
ATOM 584 O O . GLU A 1 78 ? 0.424 -12.922 -26.487 1.00 47.75 78 GLU A O 1
ATOM 589 N N . GLY A 1 79 ? -1.572 -12.204 -25.798 1.00 51.50 79 GLY A N 1
ATOM 590 C CA . GLY A 1 79 ? -2.045 -13.512 -25.321 1.00 51.50 79 GLY A CA 1
ATOM 591 C C . GLY A 1 79 ? -3.207 -14.123 -26.107 1.00 51.50 79 GLY A C 1
ATOM 592 O O . GLY A 1 79 ? -3.893 -14.993 -25.576 1.00 51.50 79 GLY A O 1
ATOM 593 N N . THR A 1 80 ? -3.521 -13.648 -27.317 1.00 50.03 80 THR A N 1
ATOM 594 C CA . THR A 1 80 ? -4.621 -14.224 -28.122 1.00 50.03 80 THR A CA 1
ATOM 595 C C . THR A 1 80 ? -4.414 -14.064 -29.626 1.00 50.03 80 THR A C 1
ATOM 597 O O . THR A 1 80 ? -5.278 -13.541 -30.315 1.00 50.03 80 THR A O 1
ATOM 600 N N . VAL A 1 81 ? -3.293 -14.545 -30.170 1.00 46.50 81 VAL A N 1
ATOM 601 C CA . VAL A 1 81 ? -3.254 -14.969 -31.582 1.00 46.50 81 VAL A CA 1
ATOM 602 C C . VAL A 1 81 ? -2.302 -16.157 -31.750 1.00 46.50 81 VAL A C 1
ATOM 604 O O . VAL A 1 81 ? -1.099 -15.970 -31.919 1.00 46.50 81 VAL A O 1
ATOM 607 N N . SER A 1 82 ? -2.859 -17.371 -31.715 1.00 42.50 82 SER A N 1
ATOM 608 C CA . SER A 1 82 ? -2.627 -18.519 -32.625 1.00 42.50 82 SER A CA 1
ATOM 609 C C . SER A 1 82 ? -3.106 -19.806 -31.969 1.00 42.50 82 SER A C 1
ATOM 611 O O . SER A 1 82 ? -2.630 -20.107 -30.854 1.00 42.50 82 SER A O 1
#

pLDDT: mean 83.57, std 16.29, range [42.5, 96.69]